Protein AF-A0A940R489-F1 (afdb_monomer_lite)

Secondary structure (DSSP, 8-state):
---------HHHHHHHHHHHHHHHHHHHHHHHHHHHHHHHHHHHHHT--------S-BTTB--SPPPP------

Sequence (74 aa):
MARSAATPTRTDAGRAWYRQPVLWLGALLLAGSLGGCIWMIVLGVQNADEAVPTGERVFKVPTAQPPPAQATPR

Structure (mmCIF, N/CA/C/O backbone):
data_AF-A0A940R489-F1
#
_entry.id   AF-A0A940R489-F1
#
loop_
_atom_site.group_PDB
_atom_site.id
_atom_site.type_symbol
_atom_site.label_atom_id
_atom_site.label_alt_id
_atom_site.label_comp_id
_atom_site.label_asym_id
_atom_site.label_entity_id
_atom_site.label_seq_id
_atom_site.pdbx_PDB_ins_code
_atom_site.Cartn_x
_atom_site.Cartn_y
_atom_site.Cartn_z
_atom_site.occupancy
_atom_site.B_iso_or_equiv
_atom_site.auth_seq_id
_atom_site.auth_comp_id
_atom_site.auth_asym_id
_atom_site.auth_atom_id
_atom_site.pdbx_PDB_model_num
ATOM 1 N N . MET A 1 1 ? 34.995 25.375 -17.292 1.00 47.75 1 MET A N 1
ATOM 2 C CA . MET A 1 1 ? 33.674 24.718 -17.416 1.00 47.75 1 MET A CA 1
ATOM 3 C C . MET A 1 1 ? 33.728 23.725 -18.571 1.00 47.75 1 MET A C 1
ATOM 5 O O . MET A 1 1 ? 33.444 24.099 -19.697 1.00 47.75 1 MET A O 1
ATOM 9 N N . ALA A 1 2 ? 34.140 22.483 -18.320 1.00 50.75 2 ALA A N 1
ATOM 10 C CA . ALA A 1 2 ? 34.066 21.409 -19.309 1.00 50.75 2 ALA A CA 1
ATOM 11 C C . ALA A 1 2 ? 33.153 20.323 -18.729 1.00 50.75 2 ALA A C 1
ATOM 13 O O . ALA A 1 2 ? 33.515 19.662 -17.760 1.00 50.75 2 ALA A O 1
ATOM 14 N N . ARG A 1 3 ? 31.927 20.210 -19.254 1.00 64.50 3 ARG A N 1
ATOM 15 C CA . ARG A 1 3 ? 31.042 19.078 -18.962 1.00 64.50 3 ARG A CA 1
ATOM 16 C C . ARG A 1 3 ? 31.585 17.882 -19.731 1.00 64.50 3 ARG A C 1
ATOM 18 O O . ARG A 1 3 ? 31.529 17.878 -20.957 1.00 64.50 3 ARG A O 1
ATOM 25 N N . SER A 1 4 ? 32.086 16.880 -19.018 1.00 56.75 4 SER A N 1
ATOM 26 C CA . SER A 1 4 ? 32.326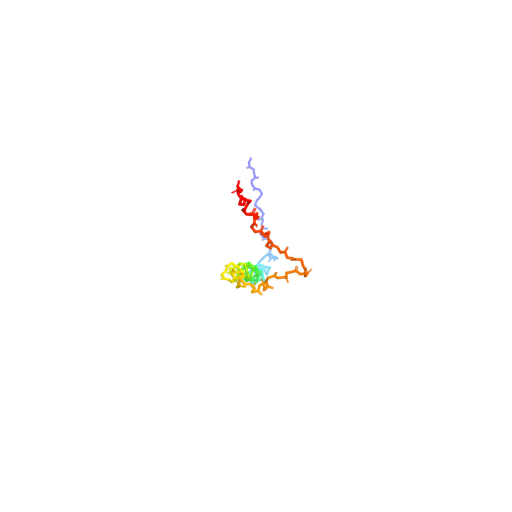 15.561 -19.594 1.00 56.75 4 SER A CA 1
ATOM 27 C C . SER A 1 4 ? 30.989 14.999 -20.070 1.00 56.75 4 SER A C 1
ATOM 29 O O . SER A 1 4 ? 30.131 14.644 -19.262 1.00 56.75 4 SER A O 1
ATOM 31 N N . ALA A 1 5 ? 30.791 14.968 -21.387 1.00 63.38 5 ALA A N 1
ATOM 32 C CA . ALA A 1 5 ? 29.720 14.207 -22.002 1.00 63.38 5 ALA A CA 1
ATOM 33 C C . ALA A 1 5 ? 30.037 12.726 -21.769 1.00 63.38 5 ALA A C 1
ATOM 35 O O . ALA A 1 5 ? 30.914 12.159 -22.416 1.00 63.38 5 ALA A O 1
ATOM 36 N N . ALA A 1 6 ? 29.377 12.116 -20.785 1.00 62.28 6 ALA A N 1
ATOM 37 C CA . ALA A 1 6 ? 29.397 10.673 -20.632 1.00 62.28 6 ALA A CA 1
ATOM 38 C C . ALA A 1 6 ? 28.705 10.079 -21.864 1.00 62.28 6 ALA A C 1
ATOM 40 O O . ALA A 1 6 ? 27.482 10.128 -21.979 1.00 62.28 6 ALA A O 1
ATOM 41 N N . THR A 1 7 ? 29.491 9.593 -22.821 1.00 67.94 7 THR A N 1
ATOM 42 C CA . THR A 1 7 ? 28.978 8.877 -23.988 1.00 67.94 7 THR A CA 1
ATOM 43 C C . THR A 1 7 ? 28.261 7.625 -23.479 1.00 67.94 7 THR A C 1
ATOM 45 O O . THR A 1 7 ? 28.928 6.774 -22.883 1.00 67.94 7 THR A O 1
ATOM 48 N N . PRO A 1 8 ? 26.934 7.487 -23.661 1.00 65.56 8 PRO A N 1
ATOM 49 C CA . PRO A 1 8 ? 26.238 6.275 -23.255 1.00 65.56 8 PRO A CA 1
ATOM 50 C C . PRO A 1 8 ? 26.828 5.110 -24.049 1.00 65.56 8 PRO A C 1
ATOM 52 O O . PRO A 1 8 ? 26.772 5.068 -25.281 1.00 65.56 8 PRO A O 1
ATOM 55 N N . THR A 1 9 ? 27.481 4.193 -23.342 1.00 68.75 9 THR A N 1
ATOM 56 C CA . THR A 1 9 ? 28.090 3.016 -23.959 1.00 68.75 9 THR A CA 1
ATOM 57 C C . THR A 1 9 ? 26.974 2.112 -24.482 1.00 68.75 9 THR A C 1
ATOM 59 O O . THR A 1 9 ? 25.929 1.983 -23.852 1.00 68.75 9 THR A O 1
ATOM 62 N N . ARG A 1 10 ? 27.156 1.473 -25.644 1.00 62.12 10 ARG A N 1
ATOM 63 C CA . ARG A 1 10 ? 26.146 0.610 -26.304 1.00 62.12 10 ARG A CA 1
ATOM 64 C C . ARG A 1 10 ? 25.552 -0.473 -25.374 1.00 62.12 10 ARG A C 1
ATOM 66 O O . ARG A 1 10 ? 24.436 -0.933 -25.598 1.00 62.12 10 ARG A O 1
ATOM 73 N N . THR A 1 11 ? 26.263 -0.828 -24.306 1.00 61.75 11 THR A N 1
ATOM 74 C CA . THR A 1 11 ? 25.823 -1.675 -23.186 1.00 61.75 11 THR A CA 1
ATOM 75 C C . THR A 1 11 ? 24.604 -1.138 -22.421 1.00 61.75 11 THR A C 1
ATOM 77 O O . THR A 1 11 ? 23.774 -1.933 -21.980 1.00 61.75 11 THR A O 1
ATOM 80 N N . ASP A 1 12 ? 24.433 0.181 -22.299 1.00 62.66 12 ASP A N 1
ATOM 81 C CA . ASP A 1 12 ? 23.274 0.793 -21.635 1.00 62.66 12 ASP A CA 1
ATOM 82 C C . ASP A 1 12 ? 21.982 0.627 -22.442 1.00 62.66 12 ASP A C 1
ATOM 84 O O . ASP A 1 12 ? 20.917 0.451 -21.854 1.00 62.66 12 ASP A O 1
ATOM 88 N N . ALA A 1 13 ? 22.061 0.595 -23.778 1.00 61.84 13 ALA A N 1
ATOM 89 C CA . ALA A 1 13 ? 20.887 0.448 -24.641 1.00 61.84 13 ALA A CA 1
ATOM 90 C C . ALA A 1 13 ? 20.210 -0.928 -24.479 1.00 61.84 13 ALA A C 1
ATOM 92 O O . ALA A 1 13 ? 18.990 -1.006 -24.345 1.00 61.84 13 ALA A O 1
ATOM 93 N N . GLY A 1 14 ? 20.995 -2.011 -24.406 1.00 61.97 14 GLY A N 1
ATOM 94 C CA . GLY A 1 14 ? 20.472 -3.356 -24.123 1.00 61.97 14 GLY A CA 1
ATOM 95 C C . GLY A 1 14 ? 20.002 -3.527 -22.673 1.00 61.97 14 GLY A C 1
ATOM 96 O O . GLY A 1 14 ? 19.057 -4.264 -22.394 1.00 61.97 14 GLY A O 1
ATOM 97 N N . ARG A 1 15 ? 20.619 -2.800 -21.734 1.00 62.22 15 ARG A N 1
ATOM 98 C CA . ARG A 1 15 ? 20.273 -2.838 -20.308 1.00 62.22 15 ARG A CA 1
ATOM 99 C C . ARG A 1 15 ? 19.027 -2.019 -19.966 1.00 62.22 15 ARG A C 1
ATOM 101 O O . ARG A 1 15 ? 18.299 -2.389 -19.047 1.00 62.22 15 ARG A O 1
ATOM 108 N N . ALA A 1 16 ? 18.751 -0.944 -20.702 1.00 66.38 16 ALA A N 1
ATOM 109 C CA . ALA A 1 16 ? 17.558 -0.114 -20.534 1.00 66.38 16 ALA A CA 1
ATOM 110 C C . ALA A 1 16 ? 16.265 -0.891 -20.832 1.00 66.38 16 ALA A C 1
ATOM 112 O O . ALA A 1 16 ? 15.286 -0.751 -20.100 1.00 66.38 16 ALA A O 1
ATOM 113 N N . TRP A 1 17 ? 16.294 -1.780 -21.832 1.00 73.81 17 TRP A N 1
ATOM 114 C CA . TRP A 1 17 ? 15.137 -2.590 -22.229 1.00 73.81 17 TRP A CA 1
ATOM 115 C C . TRP A 1 17 ? 14.683 -3.562 -21.127 1.00 73.81 17 TRP A C 1
ATOM 117 O O . TRP A 1 17 ? 13.489 -3.754 -20.925 1.00 73.81 17 TRP A O 1
ATOM 127 N N . TYR A 1 18 ? 15.632 -4.104 -20.353 1.00 74.25 18 TYR A N 1
ATOM 128 C CA . TYR A 1 18 ? 15.357 -4.953 -19.184 1.00 74.25 18 TYR A CA 1
ATOM 129 C C . TYR A 1 18 ? 15.084 -4.165 -17.900 1.00 74.25 18 TYR A C 1
ATOM 131 O O . TYR A 1 18 ? 14.330 -4.617 -17.042 1.00 74.25 18 TYR A O 1
ATOM 139 N N . ARG A 1 19 ? 15.679 -2.979 -17.732 1.00 80.31 19 ARG A N 1
ATOM 140 C CA . ARG A 1 19 ? 15.454 -2.155 -16.535 1.00 80.31 19 ARG A CA 1
ATOM 141 C C . ARG A 1 19 ? 14.041 -1.601 -16.464 1.00 80.31 19 ARG A C 1
ATOM 143 O O . ARG A 1 19 ? 13.510 -1.494 -15.366 1.00 80.31 19 ARG A O 1
ATOM 150 N N . GLN A 1 20 ? 13.437 -1.292 -17.606 1.00 82.94 20 GLN A N 1
ATOM 151 C CA . GLN A 1 20 ? 12.081 -0.760 -17.667 1.00 82.94 20 GLN A CA 1
ATOM 152 C C . GLN A 1 20 ? 11.028 -1.686 -17.019 1.00 82.94 20 GLN A C 1
ATOM 154 O O . GLN A 1 20 ? 10.343 -1.228 -16.104 1.00 82.94 20 GLN A O 1
ATOM 159 N N . PRO A 1 21 ? 10.926 -2.984 -17.375 1.00 86.38 21 PRO A N 1
ATOM 160 C CA . PRO A 1 21 ? 9.992 -3.895 -16.714 1.00 86.38 21 PRO A CA 1
ATOM 161 C C . PRO A 1 21 ? 10.384 -4.205 -15.265 1.00 86.38 21 PRO A C 1
ATOM 163 O O . PRO A 1 21 ? 9.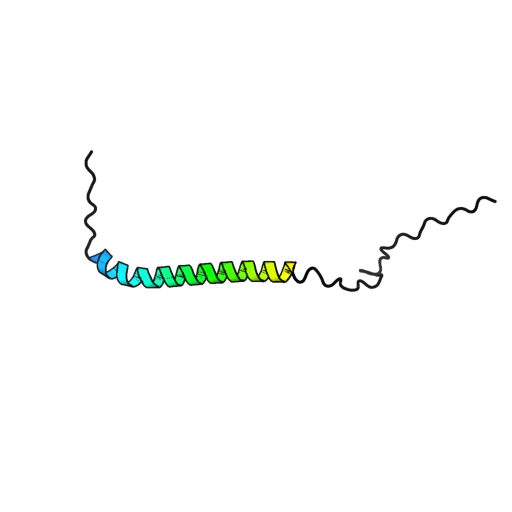506 -4.323 -14.418 1.00 86.38 21 PRO A O 1
ATOM 166 N N . VAL A 1 22 ? 11.681 -4.294 -14.948 1.00 89.31 22 VAL A N 1
ATOM 167 C CA . VAL A 1 22 ? 12.151 -4.578 -13.577 1.00 89.31 22 VAL A CA 1
ATOM 168 C C . VAL A 1 22 ? 11.811 -3.436 -12.616 1.00 89.31 22 VAL A C 1
ATOM 170 O O . VAL A 1 22 ? 11.364 -3.687 -11.500 1.00 89.31 22 VAL A O 1
ATOM 173 N N . LEU A 1 23 ? 11.981 -2.183 -13.044 1.00 91.38 23 LEU A N 1
ATOM 174 C CA . LEU A 1 23 ? 11.589 -1.014 -12.255 1.00 91.38 23 LEU A CA 1
ATOM 175 C C . LEU A 1 23 ? 10.074 -0.955 -12.062 1.00 91.38 23 LEU A C 1
ATOM 177 O O . LEU A 1 23 ? 9.621 -0.624 -10.972 1.00 91.38 23 LEU A O 1
ATOM 181 N N . TRP A 1 24 ? 9.299 -1.314 -13.087 1.00 93.94 24 TRP A N 1
ATOM 182 C CA . TRP A 1 24 ? 7.842 -1.344 -12.996 1.00 93.94 24 TRP A CA 1
ATOM 183 C C . TRP A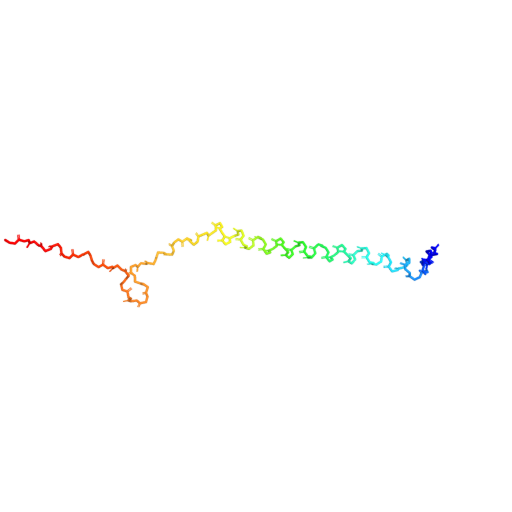 1 24 ? 7.345 -2.445 -12.052 1.00 93.94 24 TRP A C 1
ATOM 185 O O . TRP A 1 24 ? 6.520 -2.178 -11.184 1.00 93.94 24 TRP A O 1
ATOM 195 N N . LEU A 1 25 ? 7.922 -3.649 -12.141 1.00 95.19 25 LEU A N 1
ATOM 196 C CA . LEU A 1 25 ? 7.693 -4.744 -11.192 1.00 95.19 25 LEU A CA 1
ATOM 197 C C . LEU A 1 25 ? 8.018 -4.316 -9.760 1.00 95.19 25 LEU A C 1
ATOM 199 O O . LEU A 1 25 ? 7.199 -4.506 -8.866 1.00 95.19 25 LEU A O 1
ATOM 203 N N . GLY A 1 26 ? 9.182 -3.697 -9.545 1.00 93.69 26 GLY A N 1
ATOM 204 C CA . GLY A 1 26 ? 9.578 -3.181 -8.237 1.00 93.69 26 GLY A CA 1
ATOM 205 C C . GLY A 1 26 ? 8.619 -2.112 -7.711 1.00 93.69 26 GLY A C 1
ATOM 206 O O . GLY A 1 26 ? 8.217 -2.175 -6.554 1.00 93.69 26 GLY A O 1
ATOM 207 N N . ALA A 1 27 ? 8.206 -1.167 -8.559 1.00 95.12 27 ALA A N 1
ATOM 208 C CA . ALA A 1 27 ? 7.258 -0.117 -8.198 1.00 95.12 27 ALA A CA 1
ATOM 209 C C . ALA A 1 27 ? 5.872 -0.681 -7.852 1.00 95.12 27 ALA A C 1
ATOM 211 O O . ALA A 1 27 ? 5.282 -0.260 -6.859 1.00 95.12 27 ALA A O 1
ATOM 212 N N . LEU A 1 28 ? 5.375 -1.661 -8.614 1.00 96.50 28 LEU A N 1
ATOM 213 C CA . LEU A 1 28 ? 4.117 -2.347 -8.317 1.00 96.50 28 LEU A CA 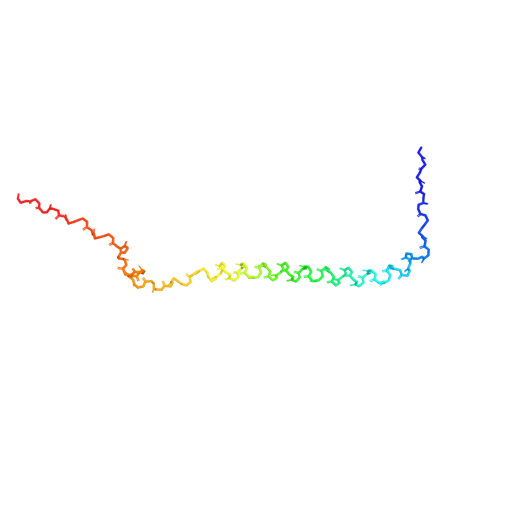1
ATOM 214 C C . LEU A 1 28 ? 4.183 -3.146 -7.018 1.00 96.50 28 LEU A C 1
ATOM 216 O O . LEU A 1 28 ? 3.258 -3.073 -6.216 1.00 96.50 28 LEU A O 1
ATOM 220 N N . LEU A 1 29 ? 5.270 -3.886 -6.791 1.00 96.25 29 LEU A N 1
ATOM 221 C CA . LEU A 1 29 ? 5.483 -4.638 -5.553 1.00 96.25 29 LEU A CA 1
ATOM 222 C C . LEU A 1 29 ? 5.564 -3.703 -4.348 1.00 96.25 29 LEU A C 1
ATOM 224 O O . LEU A 1 29 ? 4.945 -3.965 -3.319 1.00 96.25 29 LEU A O 1
ATOM 228 N N . LEU A 1 30 ? 6.292 -2.594 -4.486 1.00 95.44 30 LEU A N 1
ATOM 229 C CA . LEU A 1 30 ? 6.412 -1.583 -3.445 1.00 95.44 30 LEU A CA 1
ATOM 230 C C . LEU A 1 30 ? 5.052 -0.953 -3.139 1.00 95.44 30 LEU A C 1
ATOM 232 O O . LEU A 1 30 ? 4.671 -0.891 -1.976 1.00 95.44 30 LEU A O 1
ATOM 236 N N . ALA A 1 31 ? 4.307 -0.539 -4.166 1.00 97.38 31 ALA A N 1
ATOM 237 C CA . ALA A 1 31 ? 2.975 0.038 -4.014 1.00 97.38 31 ALA A CA 1
ATOM 238 C C . ALA A 1 31 ? 1.973 -0.967 -3.431 1.00 97.38 31 ALA A C 1
ATOM 240 O O . ALA A 1 31 ? 1.173 -0.597 -2.579 1.00 97.38 31 ALA A O 1
ATOM 241 N N . GLY A 1 32 ? 2.040 -2.238 -3.836 1.00 97.56 32 GLY A N 1
ATOM 242 C CA . GLY A 1 32 ? 1.217 -3.314 -3.287 1.00 97.56 32 GLY A CA 1
ATOM 243 C C . GLY A 1 32 ? 1.529 -3.598 -1.818 1.00 97.56 32 GLY A C 1
ATOM 244 O O . GLY A 1 32 ? 0.608 -3.745 -1.023 1.00 97.56 32 GLY A O 1
ATOM 245 N N . SER A 1 33 ? 2.809 -3.604 -1.435 1.00 97.06 33 SER A N 1
ATOM 246 C CA . SER A 1 33 ? 3.239 -3.744 -0.039 1.00 97.06 33 SER A CA 1
ATOM 247 C C . SER A 1 33 ? 2.786 -2.552 0.807 1.00 97.06 33 SER A C 1
ATOM 249 O O . SER A 1 33 ? 2.138 -2.744 1.831 1.00 97.06 33 SER A O 1
ATOM 251 N N . LEU A 1 34 ? 3.018 -1.319 0.333 1.00 97.06 34 LEU A N 1
ATOM 252 C CA . LEU A 1 34 ? 2.548 -0.102 1.002 1.00 97.06 34 LEU A CA 1
ATOM 253 C C . LEU A 1 34 ? 1.021 -0.093 1.133 1.00 97.06 34 LEU A C 1
ATOM 255 O O . LEU A 1 34 ? 0.495 0.202 2.202 1.00 97.06 34 LEU A O 1
ATOM 259 N N . GLY A 1 35 ? 0.313 -0.454 0.062 1.00 97.56 35 GLY A N 1
ATOM 260 C CA . GLY A 1 35 ? -1.139 -0.579 0.038 1.00 97.56 35 GLY A CA 1
ATOM 261 C C . GLY A 1 35 ? -1.636 -1.633 1.021 1.00 97.56 35 GLY A C 1
ATOM 262 O O . GLY A 1 35 ? -2.564 -1.362 1.772 1.00 97.56 35 GLY A O 1
ATOM 263 N N . GLY A 1 36 ? -0.980 -2.794 1.088 1.00 95.50 36 GLY A N 1
ATOM 264 C CA . GLY A 1 36 ? -1.270 -3.845 2.062 1.00 95.50 36 GLY A CA 1
ATOM 265 C C . GLY A 1 36 ? -1.035 -3.396 3.505 1.00 95.50 36 GLY A C 1
ATOM 266 O O . GLY A 1 36 ? -1.876 -3.647 4.368 1.00 95.50 36 GLY A O 1
ATOM 267 N N . CYS A 1 37 ? 0.055 -2.669 3.767 1.00 94.81 37 CYS A N 1
ATOM 268 C CA . CYS A 1 37 ? 0.325 -2.072 5.074 1.00 94.81 37 CYS A CA 1
ATOM 269 C C . CYS A 1 37 ? -0.776 -1.084 5.475 1.00 94.81 37 CYS A C 1
ATOM 271 O O . CYS A 1 37 ? -1.321 -1.182 6.573 1.00 94.81 37 CYS A O 1
ATOM 273 N N . ILE A 1 38 ? -1.139 -0.163 4.579 1.00 96.12 38 ILE A N 1
ATOM 274 C CA . ILE A 1 38 ? -2.204 0.817 4.819 1.00 96.12 38 ILE A CA 1
ATOM 275 C C . ILE A 1 38 ? -3.539 0.102 5.040 1.00 96.12 38 ILE A C 1
ATOM 277 O O . ILE A 1 38 ? -4.256 0.431 5.979 1.00 96.12 38 ILE A O 1
ATOM 281 N N . TRP A 1 39 ? -3.855 -0.904 4.224 1.00 95.50 39 TRP A N 1
ATOM 282 C CA . TRP A 1 39 ? -5.090 -1.677 4.330 1.00 95.50 39 TRP A CA 1
ATOM 283 C C . TRP A 1 39 ? -5.213 -2.380 5.684 1.00 95.50 39 TRP A C 1
ATOM 285 O O . TRP A 1 39 ? -6.268 -2.309 6.309 1.00 95.50 39 TRP A O 1
ATOM 295 N N . MET A 1 40 ? -4.136 -2.996 6.182 1.00 88.50 40 MET A N 1
ATOM 296 C CA . MET A 1 40 ? -4.128 -3.614 7.514 1.00 88.50 40 MET A CA 1
ATOM 297 C C . MET A 1 40 ? -4.348 -2.599 8.637 1.00 88.50 40 MET A C 1
ATOM 299 O O . MET A 1 40 ? -5.117 -2.866 9.556 1.00 88.50 40 MET A O 1
ATOM 303 N N . ILE A 1 41 ? -3.738 -1.416 8.548 1.00 90.38 41 ILE A N 1
ATOM 304 C CA . ILE A 1 41 ? -3.955 -0.341 9.527 1.00 90.38 41 ILE A CA 1
ATOM 305 C C . ILE A 1 41 ? -5.413 0.135 9.483 1.00 90.38 41 ILE A C 1
ATOM 307 O O . ILE A 1 41 ? -6.057 0.263 10.520 1.00 90.38 41 ILE A O 1
ATOM 311 N N . VAL A 1 42 ? -5.954 0.357 8.285 1.00 91.25 42 VAL A N 1
ATOM 312 C CA . VAL A 1 42 ? -7.337 0.805 8.073 1.00 91.25 42 VAL A CA 1
ATOM 313 C C . VAL A 1 42 ? -8.343 -0.228 8.580 1.00 91.25 42 VAL A C 1
ATOM 315 O O . VAL A 1 42 ? -9.342 0.148 9.190 1.00 91.25 42 VAL A O 1
ATOM 318 N N . LEU A 1 43 ? -8.084 -1.521 8.383 1.00 86.88 43 LEU A N 1
ATOM 319 C CA . LEU A 1 43 ? -8.889 -2.584 8.978 1.00 86.88 43 LEU A CA 1
ATOM 320 C C . LEU A 1 43 ? -8.813 -2.562 10.507 1.00 86.88 43 LEU A C 1
ATOM 322 O O . LEU A 1 43 ? -9.853 -2.682 11.142 1.00 86.88 43 LEU A O 1
ATOM 326 N N . GLY A 1 44 ? -7.635 -2.368 11.102 1.00 83.06 44 GLY A N 1
ATOM 327 C CA . GLY A 1 44 ? -7.491 -2.279 12.559 1.00 83.06 44 GLY A CA 1
ATOM 328 C C . GLY A 1 44 ? -8.219 -1.078 13.171 1.00 83.06 44 GLY A C 1
ATOM 329 O O . GLY A 1 44 ? -8.828 -1.204 14.224 1.00 83.06 44 GLY A O 1
ATOM 330 N N . VAL A 1 45 ? -8.211 0.076 12.496 1.00 83.94 45 VAL A N 1
ATOM 331 C CA . VAL A 1 45 ? -8.918 1.282 12.969 1.00 83.94 45 VAL A CA 1
ATOM 332 C C . VAL A 1 45 ? -10.432 1.171 12.779 1.00 83.94 45 VAL A C 1
ATOM 334 O O . VAL A 1 45 ? -11.185 1.629 13.632 1.00 83.94 45 VAL A O 1
ATOM 337 N N . GLN A 1 46 ? -10.896 0.586 11.670 1.00 79.00 46 GLN A N 1
ATOM 338 C CA . GLN A 1 46 ? -12.333 0.395 11.431 1.00 79.00 46 GLN A CA 1
ATOM 339 C C . GLN A 1 46 ? -12.935 -0.680 12.334 1.00 79.00 46 GLN A C 1
ATOM 341 O O . GLN A 1 46 ? -14.058 -0.520 12.796 1.00 79.00 46 GLN A O 1
ATOM 346 N N . ASN A 1 47 ? -12.185 -1.746 12.614 1.00 69.81 47 ASN A N 1
ATOM 347 C CA . ASN A 1 47 ? -12.535 -2.730 13.632 1.00 69.81 47 ASN A CA 1
ATOM 348 C C . ASN A 1 47 ? -11.962 -2.287 14.984 1.00 69.81 47 ASN A C 1
ATOM 350 O O . ASN A 1 47 ? -11.295 -3.080 15.645 1.00 69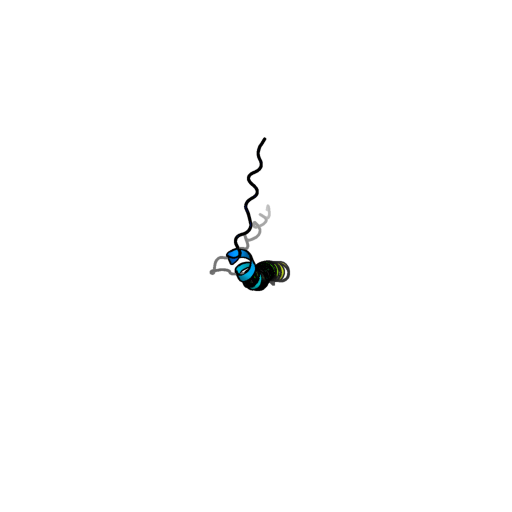.81 47 ASN A O 1
ATOM 354 N N . ALA A 1 48 ? -12.163 -1.013 15.352 1.00 55.69 48 ALA A N 1
ATOM 355 C CA . ALA A 1 48 ? -11.877 -0.527 16.695 1.00 55.69 48 ALA A CA 1
ATOM 356 C C . ALA A 1 48 ? -12.535 -1.502 17.664 1.00 55.69 48 ALA A C 1
ATOM 358 O O . ALA A 1 48 ? -13.762 -1.584 17.644 1.00 55.69 48 ALA A O 1
ATOM 359 N N . ASP A 1 49 ? -11.690 -2.270 18.368 1.00 57.84 49 ASP A N 1
ATOM 360 C CA . ASP A 1 49 ? -12.017 -3.381 19.260 1.00 57.84 49 ASP A CA 1
ATOM 361 C C . ASP A 1 49 ? -13.521 -3.464 19.505 1.00 57.84 49 ASP A C 1
ATOM 363 O O . ASP A 1 49 ? -14.044 -2.706 20.327 1.00 57.84 49 ASP A O 1
ATOM 367 N N . GLU A 1 50 ? -14.217 -4.341 18.760 1.00 54.75 50 GLU A N 1
ATOM 368 C CA . GLU A 1 50 ? -15.544 -4.817 19.158 1.00 54.75 50 GLU A CA 1
ATOM 369 C C . GLU A 1 50 ? -15.391 -5.103 20.639 1.00 54.75 50 GLU A C 1
ATOM 371 O O . GLU A 1 50 ? -14.593 -5.983 20.971 1.00 54.75 50 GLU A O 1
ATOM 376 N N . ALA A 1 51 ? -15.991 -4.258 21.490 1.00 55.72 51 ALA A N 1
ATOM 377 C CA . ALA A 1 51 ? -15.623 -4.177 22.891 1.00 55.72 51 ALA A CA 1
ATOM 378 C C . ALA A 1 51 ? -15.797 -5.577 23.440 1.00 55.72 51 ALA A C 1
ATOM 380 O O . ALA A 1 51 ? -16.933 -5.997 23.666 1.00 55.72 51 ALA A O 1
ATOM 381 N N . VAL A 1 52 ? -14.686 -6.322 23.547 1.00 57.94 52 VAL A N 1
ATOM 382 C CA . VAL A 1 52 ? -14.732 -7.716 23.960 1.00 57.94 52 VAL A CA 1
ATOM 383 C C . VAL A 1 52 ? -15.495 -7.626 25.259 1.00 57.94 52 VAL A C 1
ATOM 385 O O . VAL A 1 52 ? -15.048 -6.847 26.115 1.00 57.94 52 VAL A O 1
ATOM 388 N N . PRO A 1 53 ? -16.668 -8.281 25.385 1.00 57.44 53 PRO A N 1
ATOM 389 C CA . PRO A 1 53 ? -17.440 -8.243 26.605 1.00 57.44 53 PRO A CA 1
ATOM 390 C C . PRO A 1 53 ? -16.558 -8.916 27.644 1.00 57.44 53 PRO A C 1
ATOM 392 O O . PRO A 1 53 ? -16.563 -10.126 27.853 1.00 57.44 53 PRO A O 1
ATOM 395 N N . THR A 1 54 ? -15.705 -8.097 28.242 1.00 57.31 54 THR A N 1
ATOM 396 C CA . THR A 1 54 ? -14.857 -8.371 29.372 1.00 57.31 54 THR A CA 1
ATOM 397 C C . THR A 1 54 ? -15.866 -8.408 30.487 1.00 57.31 54 THR A C 1
ATOM 399 O O . THR A 1 54 ? -16.133 -7.416 31.153 1.00 57.31 54 THR A O 1
ATOM 402 N N . GLY A 1 55 ? -16.560 -9.543 30.572 1.00 55.34 55 GLY A N 1
ATOM 403 C CA . GLY A 1 55 ? -17.580 -9.782 31.564 1.00 55.34 55 GLY A CA 1
ATOM 404 C C . GLY A 1 55 ? -16.913 -9.703 32.919 1.00 55.34 55 GLY A C 1
ATOM 405 O O . GLY A 1 55 ? -16.348 -10.692 33.361 1.00 55.34 55 GLY A O 1
ATOM 406 N N . GLU A 1 56 ? -16.925 -8.513 33.517 1.00 57.19 56 GLU A N 1
ATOM 407 C CA . GLU A 1 56 ? -16.769 -8.192 34.939 1.00 57.19 56 GLU A CA 1
ATOM 408 C C . GLU A 1 56 ? -15.492 -8.696 35.653 1.00 57.19 56 GLU A C 1
ATOM 410 O O . GLU A 1 56 ? -15.252 -8.358 36.810 1.00 57.19 56 GLU A O 1
ATOM 415 N N . ARG A 1 57 ? -14.653 -9.513 35.005 1.00 51.84 57 ARG A N 1
ATOM 416 C CA . ARG A 1 57 ? -13.525 -10.240 35.595 1.00 51.84 57 ARG A CA 1
ATOM 417 C C . ARG A 1 57 ? -12.469 -10.552 34.536 1.00 51.84 57 ARG A C 1
ATOM 419 O O . ARG A 1 57 ? -12.461 -11.629 33.943 1.00 51.84 57 ARG A O 1
ATOM 426 N N . VAL A 1 58 ? -11.513 -9.649 34.356 1.00 57.28 58 VAL A N 1
ATOM 427 C CA . VAL A 1 58 ? -10.246 -9.977 33.688 1.00 57.28 58 VAL A CA 1
ATOM 428 C C . VAL A 1 58 ? -9.307 -10.540 34.762 1.00 57.28 58 VAL A C 1
ATOM 430 O O . VAL A 1 58 ? -9.093 -9.918 35.797 1.00 57.28 58 VAL A O 1
ATOM 433 N N . PHE A 1 59 ? -8.816 -11.771 34.583 1.00 58.97 59 PHE A N 1
ATOM 434 C CA . PHE A 1 59 ? -7.917 -12.452 35.536 1.00 58.97 59 PHE A CA 1
ATOM 435 C C . PHE A 1 59 ? -8.438 -12.612 36.982 1.00 58.97 59 PHE A C 1
ATOM 437 O O . PHE A 1 59 ? -7.662 -12.537 37.928 1.00 58.97 59 PHE A O 1
ATOM 444 N N . LYS A 1 60 ? -9.741 -12.867 37.195 1.00 54.91 60 LYS A N 1
ATOM 445 C CA . LYS A 1 60 ? -10.338 -13.005 38.550 1.00 54.91 60 LYS A CA 1
ATOM 446 C C . LYS A 1 60 ? -10.162 -11.773 39.460 1.00 54.91 60 LYS A C 1
ATOM 448 O O . LYS A 1 60 ? -10.547 -11.851 40.624 1.00 54.91 60 LYS A O 1
ATOM 453 N N . VAL A 1 61 ? -9.643 -10.654 38.957 1.00 58.47 61 VAL A N 1
ATOM 454 C CA . VAL A 1 61 ? -9.496 -9.414 39.721 1.00 58.47 61 VAL A CA 1
ATOM 455 C C . VAL A 1 61 ? -10.681 -8.509 39.381 1.00 58.47 61 VAL A C 1
ATOM 457 O O . VAL A 1 61 ? -10.835 -8.131 38.218 1.00 58.47 61 VAL A O 1
ATOM 460 N N . PRO A 1 62 ? -11.551 -8.185 40.353 1.00 58.47 62 PRO A N 1
ATOM 461 C CA . PRO A 1 62 ? -12.601 -7.196 40.155 1.00 58.47 62 PRO A CA 1
ATOM 462 C C . PRO A 1 62 ? -11.969 -5.831 39.864 1.00 58.47 62 PRO A C 1
ATOM 464 O O . PRO A 1 62 ? -11.168 -5.335 40.654 1.00 58.47 62 PRO A O 1
ATOM 467 N N . THR A 1 63 ? -12.319 -5.228 38.730 1.00 63.53 63 THR A N 1
ATOM 468 C CA . THR A 1 63 ? -11.875 -3.878 38.337 1.00 63.53 63 THR A CA 1
ATOM 469 C C . THR A 1 63 ? -12.854 -2.786 38.773 1.00 63.53 63 THR A C 1
ATOM 471 O O . THR A 1 63 ? -12.523 -1.604 38.717 1.00 63.53 63 THR A O 1
ATOM 474 N N . ALA A 1 64 ? -14.047 -3.164 39.238 1.00 65.56 64 ALA A N 1
ATOM 475 C CA . ALA A 1 64 ? -15.013 -2.243 39.816 1.00 65.56 64 ALA A CA 1
ATOM 476 C C . ALA A 1 64 ? -14.661 -1.971 41.285 1.00 65.56 64 ALA A C 1
ATOM 478 O O . ALA A 1 64 ? -14.740 -2.863 42.131 1.00 65.56 64 ALA A O 1
ATOM 479 N N . GLN A 1 65 ? -14.288 -0.729 41.596 1.00 63.62 65 GLN A N 1
ATOM 480 C CA . GLN A 1 65 ? -14.217 -0.264 42.976 1.00 63.62 65 GLN A CA 1
ATOM 481 C C . GLN A 1 65 ? -15.651 -0.169 43.527 1.00 63.62 65 GLN A C 1
ATOM 483 O O . GLN A 1 65 ? -16.464 0.548 42.937 1.00 63.62 65 GLN A O 1
ATOM 488 N N . PRO A 1 66 ? -15.998 -0.873 44.623 1.00 64.06 66 PRO A N 1
ATOM 489 C CA . PRO A 1 66 ? -17.305 -0.722 45.250 1.00 64.06 66 PRO A CA 1
ATOM 490 C C . PRO A 1 66 ? -17.531 0.751 45.617 1.00 64.06 66 PRO A C 1
ATOM 492 O O . PRO A 1 66 ? -16.596 1.391 46.115 1.00 64.06 66 PRO A O 1
ATOM 495 N N . PRO A 1 67 ? -18.731 1.313 45.380 1.00 68.56 67 PRO A N 1
ATOM 496 C CA . PRO A 1 67 ? -19.032 2.678 45.786 1.00 68.56 67 PRO A CA 1
ATOM 497 C C . PRO A 1 67 ? -18.772 2.821 47.293 1.00 68.56 67 PRO A C 1
ATOM 499 O O . PRO A 1 67 ? -19.126 1.911 48.051 1.00 68.56 67 PRO A O 1
ATOM 502 N N . PRO A 1 68 ? -18.124 3.916 47.741 1.00 65.31 68 PRO A N 1
ATOM 503 C CA . PRO A 1 68 ? -17.860 4.127 49.155 1.00 65.31 68 PRO A CA 1
ATOM 504 C C . PRO A 1 68 ? -19.191 4.042 49.890 1.00 65.31 68 PRO A C 1
ATOM 506 O O . PRO A 1 68 ? -20.130 4.765 49.548 1.00 65.31 68 PRO A O 1
ATOM 509 N N . ALA A 1 69 ? -19.276 3.110 50.844 1.00 64.75 69 ALA A N 1
ATOM 510 C CA . ALA A 1 69 ? -20.441 2.947 51.694 1.00 64.75 69 ALA A CA 1
ATOM 511 C C . ALA A 1 69 ? -20.779 4.327 52.250 1.00 64.75 69 ALA A C 1
ATOM 513 O O . ALA A 1 69 ? -19.994 4.901 53.008 1.00 64.75 69 ALA A O 1
ATOM 514 N N . GLN A 1 70 ? -21.895 4.890 51.786 1.00 62.72 70 GLN A N 1
ATOM 515 C CA . GLN A 1 70 ? -22.387 6.155 52.289 1.00 62.72 70 GLN A CA 1
ATOM 516 C C . GLN A 1 70 ? -22.609 5.940 53.778 1.00 62.72 70 GLN A C 1
ATOM 518 O O . GLN A 1 70 ? -23.507 5.204 54.183 1.00 62.72 70 GLN A O 1
ATOM 523 N N . ALA A 1 71 ? -21.700 6.494 54.576 1.00 59.59 71 ALA A N 1
ATOM 524 C CA . ALA A 1 71 ? -21.772 6.462 56.016 1.00 59.59 71 ALA A CA 1
ATOM 525 C C . ALA A 1 71 ? -23.034 7.228 56.397 1.00 59.59 71 ALA A C 1
ATOM 527 O O . ALA A 1 71 ? -23.038 8.455 56.379 1.00 59.59 71 ALA A O 1
ATOM 528 N N . THR A 1 72 ? -24.111 6.493 56.662 1.00 62.47 72 THR A N 1
ATOM 529 C CA . THR A 1 72 ? -25.349 7.006 57.234 1.00 62.47 72 THR A CA 1
ATOM 530 C C . THR A 1 72 ? -24.993 7.615 58.592 1.00 62.47 72 THR A C 1
ATOM 532 O O . THR A 1 72 ? -24.663 6.857 59.510 1.00 62.47 72 THR A O 1
ATOM 535 N N . PRO A 1 73 ? -24.985 8.951 58.753 1.00 66.31 73 PRO A N 1
ATOM 536 C CA . PRO A 1 73 ? -24.769 9.557 60.056 1.00 66.31 73 PRO A CA 1
ATOM 537 C C . PRO A 1 73 ? -26.032 9.292 60.877 1.00 66.31 73 PRO A C 1
ATOM 539 O O . PRO A 1 73 ? -27.141 9.544 60.400 1.00 66.31 73 PRO A O 1
ATOM 542 N N . ARG A 1 74 ? -25.858 8.697 62.057 1.00 54.72 74 ARG A N 1
ATOM 543 C CA . ARG A 1 74 ? -26.942 8.385 62.989 1.00 54.72 74 ARG A CA 1
ATOM 544 C C . ARG A 1 74 ? -27.309 9.586 63.848 1.00 54.72 74 ARG A C 1
ATOM 546 O O . ARG A 1 74 ? -26.381 10.359 64.171 1.00 54.72 74 ARG A O 1
#

Radius of gyration: 32.23 Å; chains: 1; bounding box: 61×38×89 Å

pLDDT: mean 72.74, std 1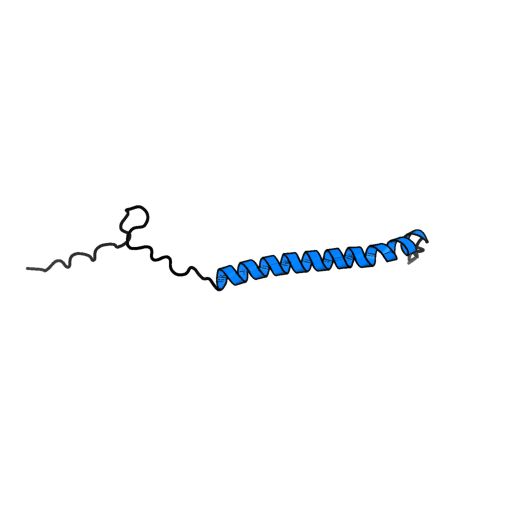5.83, range [47.75, 97.56]

Foldseek 3Di:
DDDPPPDPDPVVVVVVVVVVVVVVVVVVVVVVVVVVVVVVVVVCVVPVPPPPCPPQDDPNDGPDDPDPDPPPDD